Protein AF-A0AA97H9Q5-F1 (afdb_monomer)

Secondary structure (DSSP, 8-state):
--HHHHHHHHHHHHHH-HHHHHHHHHHHHHHHHHHHHHHHHHHHS---SS-TTHHHHHHHHHHHHHHHHHHHHHHHHHHHT-HHHHHHHHHHHHHHHHHHHHHHHHHTT-

Mean predicted aligned error: 6.25 Å

pLDDT: mean 89.4, std 13.78, range [48.44, 98.75]

Solvent-accessible surface area (backbone atoms only — not comparable to full-atom values): 6085 Å² total; per-residue (Å²): 132,61,68,73,57,53,55,52,41,52,52,52,34,67,73,62,34,66,70,54,39,53,52,46,38,55,50,32,50,51,51,27,50,51,32,48,48,56,43,48,49,56,69,72,45,83,74,85,75,82,65,93,68,58,61,64,54,35,48,53,49,27,52,50,30,49,51,50,30,51,53,36,49,54,24,46,34,62,71,72,69,34,66,63,62,52,55,52,53,54,53,53,51,50,52,58,49,53,51,49,55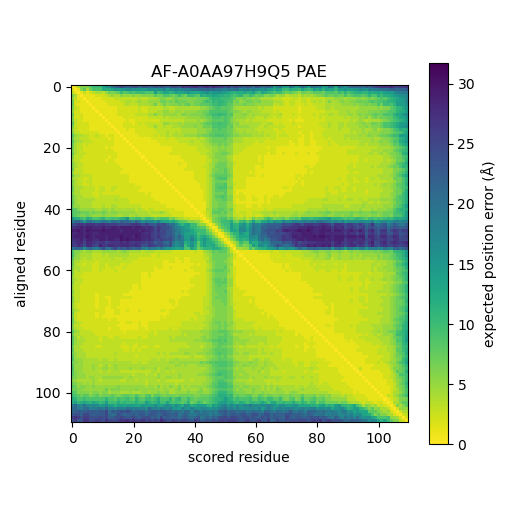,53,52,54,56,57,58,77,75,111

Sequence (110 aa):
MNAKRAKKLMQIARHYGEEKQVCKLVEELGEATSAASEVLMRLSFREDGGKGIDLQARLEHLAAELADVQNVAEQVIMLFGLEVDFKVARMEGIDRTLQRIGEETQCDTV

Structure (mmCIF, N/CA/C/O backbone):
data_AF-A0AA97H9Q5-F1
#
_entry.id   AF-A0AA97H9Q5-F1
#
loop_
_atom_site.group_PDB
_atom_site.id
_atom_site.type_symbol
_atom_site.label_atom_id
_atom_site.label_alt_id
_atom_site.label_comp_id
_atom_site.label_asym_id
_atom_site.label_entity_id
_atom_site.label_seq_id
_atom_site.pdbx_PDB_ins_code
_atom_site.Cartn_x
_atom_site.Cartn_y
_atom_site.Cartn_z
_atom_site.occupancy
_atom_site.B_iso_or_equiv
_atom_site.auth_seq_id
_atom_site.auth_comp_id
_atom_site.auth_asym_id
_atom_site.auth_atom_id
_atom_site.pdbx_PDB_model_num
ATOM 1 N N . MET A 1 1 ? -13.094 -12.622 -0.357 1.00 59.34 1 MET A N 1
ATOM 2 C CA . MET A 1 1 ? -11.995 -12.621 0.637 1.00 59.34 1 MET A CA 1
ATOM 3 C C . MET A 1 1 ? -12.012 -13.947 1.391 1.00 59.34 1 MET A C 1
ATOM 5 O O . MET A 1 1 ? -13.085 -14.374 1.797 1.00 59.34 1 MET A O 1
ATOM 9 N N . ASN A 1 2 ? -10.872 -14.626 1.549 1.00 81.25 2 ASN A N 1
ATOM 10 C CA . ASN A 1 2 ? -10.796 -15.871 2.326 1.00 81.25 2 ASN A CA 1
ATOM 11 C C . ASN A 1 2 ? -11.022 -15.561 3.821 1.00 81.25 2 ASN A C 1
ATOM 13 O O . ASN A 1 2 ? -10.230 -14.829 4.417 1.00 81.25 2 ASN A O 1
ATOM 17 N N . ALA A 1 3 ? -12.075 -16.119 4.428 1.00 83.31 3 ALA A N 1
ATOM 18 C CA . ALA A 1 3 ? -12.465 -15.845 5.818 1.00 83.31 3 ALA A CA 1
ATOM 19 C C . ALA A 1 3 ? -11.338 -16.118 6.835 1.00 83.31 3 ALA A C 1
ATOM 21 O O . ALA A 1 3 ? -11.199 -15.403 7.828 1.00 83.31 3 ALA A O 1
ATOM 22 N N . LYS A 1 4 ? -10.473 -17.106 6.562 1.00 89.81 4 LYS A N 1
ATOM 23 C CA . LYS A 1 4 ? -9.315 -17.422 7.410 1.00 89.81 4 LYS A CA 1
ATOM 24 C C . LYS A 1 4 ? -8.252 -16.320 7.366 1.00 89.81 4 LYS A C 1
ATOM 26 O O . LYS A 1 4 ? -7.648 -16.032 8.395 1.00 89.81 4 LYS A O 1
ATOM 31 N N . ARG A 1 5 ? -8.030 -15.701 6.198 1.00 91.69 5 ARG A N 1
ATOM 32 C CA . ARG A 1 5 ? -7.086 -14.579 6.037 1.00 91.69 5 ARG A CA 1
ATOM 33 C C . ARG A 1 5 ? -7.612 -13.327 6.736 1.00 91.69 5 ARG A C 1
ATOM 35 O O . ARG A 1 5 ? -6.879 -12.736 7.518 1.00 91.69 5 ARG A O 1
ATOM 42 N N . ALA A 1 6 ? -8.887 -12.998 6.532 1.00 88.06 6 ALA A N 1
ATOM 43 C CA . ALA A 1 6 ? -9.526 -11.846 7.170 1.00 88.06 6 ALA A CA 1
ATOM 44 C C . ALA A 1 6 ? -9.420 -11.905 8.703 1.00 88.06 6 ALA A C 1
ATOM 46 O O . ALA A 1 6 ? -9.003 -10.943 9.339 1.00 88.06 6 ALA A O 1
ATOM 47 N N . LYS A 1 7 ? -9.690 -13.078 9.295 1.00 92.75 7 LYS A N 1
ATOM 48 C CA . LYS A 1 7 ? -9.560 -13.284 10.744 1.00 92.75 7 LYS A CA 1
ATOM 49 C C . LYS A 1 7 ? -8.137 -13.033 11.255 1.00 92.75 7 LYS A C 1
ATOM 51 O O . LYS A 1 7 ? -7.978 -12.452 12.324 1.00 92.75 7 LYS A O 1
ATOM 56 N N . LYS A 1 8 ? -7.111 -13.465 10.511 1.00 95.00 8 LYS A N 1
ATOM 57 C CA . LYS A 1 8 ? -5.705 -13.234 10.880 1.00 95.00 8 LYS A CA 1
ATOM 58 C C . LYS A 1 8 ? -5.348 -11.750 10.835 1.00 95.00 8 LYS A C 1
ATOM 60 O O . LYS A 1 8 ? -4.800 -11.247 11.805 1.00 95.00 8 LYS A O 1
ATOM 65 N N . LEU A 1 9 ? -5.702 -11.051 9.757 1.00 92.94 9 LEU A N 1
ATOM 66 C CA . LEU A 1 9 ? -5.433 -9.615 9.628 1.00 92.94 9 LEU A CA 1
ATOM 67 C C . LEU A 1 9 ? -6.121 -8.822 10.740 1.00 92.94 9 LEU A C 1
ATOM 69 O O . LEU A 1 9 ? -5.502 -7.990 11.386 1.00 92.94 9 LEU A O 1
ATOM 73 N N . MET A 1 10 ? -7.374 -9.153 11.040 1.00 92.12 10 MET A N 1
ATOM 74 C CA . MET A 1 10 ? -8.139 -8.521 12.112 1.00 92.12 10 MET A CA 1
ATOM 75 C C . MET A 1 10 ? -7.543 -8.789 13.504 1.00 92.12 10 MET A C 1
ATOM 77 O O . MET A 1 10 ? -7.597 -7.922 14.374 1.00 92.12 10 MET A O 1
ATOM 81 N N . GLN A 1 11 ? -6.951 -9.968 13.727 1.00 96.25 11 GLN A N 1
ATOM 82 C CA . GLN A 1 11 ? -6.219 -10.268 14.960 1.00 96.25 11 GLN A CA 1
ATOM 83 C C . GLN A 1 11 ? -4.959 -9.400 15.096 1.00 96.25 11 GLN A C 1
ATOM 85 O O . GLN A 1 11 ? -4.712 -8.874 16.178 1.00 96.25 11 GLN A O 1
ATOM 90 N N . ILE A 1 12 ? -4.191 -9.235 14.015 1.00 95.44 12 ILE A N 1
ATOM 91 C CA . ILE A 1 12 ? -2.980 -8.400 13.995 1.00 95.44 12 ILE A CA 1
ATOM 92 C C . ILE A 1 12 ? -3.355 -6.932 14.224 1.00 95.44 12 ILE A C 1
ATOM 94 O O . ILE A 1 12 ? -2.832 -6.298 15.138 1.00 95.44 12 ILE A O 1
ATOM 98 N N . ALA A 1 13 ? -4.326 -6.426 13.462 1.00 92.38 13 ALA A N 1
ATOM 99 C CA . ALA A 1 13 ? -4.780 -5.044 13.531 1.00 92.38 13 ALA A CA 1
ATOM 100 C C . ALA A 1 13 ? -5.191 -4.650 14.959 1.00 92.38 13 ALA A C 1
ATOM 102 O O . ALA A 1 13 ? -4.709 -3.662 15.506 1.00 92.38 13 ALA A O 1
ATOM 103 N N . ARG A 1 14 ? -6.012 -5.485 15.610 1.00 93.12 14 ARG A N 1
ATOM 104 C CA . ARG A 1 14 ? -6.478 -5.258 16.988 1.00 93.12 14 ARG A CA 1
ATOM 105 C C . ARG A 1 14 ? -5.378 -5.360 18.038 1.00 93.12 14 ARG A C 1
ATOM 107 O O . ARG A 1 14 ? -5.493 -4.731 19.081 1.00 93.12 14 ARG A O 1
ATOM 114 N N . HIS A 1 15 ? -4.356 -6.180 17.803 1.00 97.12 15 HIS A N 1
ATOM 115 C CA . HIS A 1 15 ? -3.250 -6.320 18.746 1.00 97.12 15 HIS A CA 1
ATOM 116 C C . HIS A 1 15 ? -2.400 -5.046 18.816 1.00 97.12 15 HIS A C 1
ATOM 118 O O . HIS A 1 15 ? -1.993 -4.644 19.904 1.00 97.12 15 HIS A O 1
ATOM 124 N N . TYR A 1 16 ? -2.142 -4.415 17.667 1.00 96.62 16 TYR A N 1
ATOM 125 C CA . TYR A 1 16 ? -1.279 -3.235 17.586 1.00 96.62 16 TYR A CA 1
ATOM 126 C C . TYR A 1 16 ? -2.037 -1.902 17.709 1.00 96.62 16 TYR A C 1
ATOM 128 O O . TYR A 1 16 ? -1.459 -0.950 18.230 1.00 96.62 16 TYR A O 1
ATOM 136 N N . GLY A 1 17 ? -3.308 -1.843 17.300 1.00 95.75 17 GLY A N 1
ATOM 137 C CA . GLY A 1 17 ? -4.140 -0.635 17.371 1.00 95.75 17 GLY A CA 1
ATOM 138 C C . GLY A 1 17 ? -3.907 0.353 16.223 1.00 95.75 17 GLY A C 1
ATOM 139 O O . GLY A 1 17 ? -2.998 0.184 15.410 1.00 95.75 17 GLY A O 1
ATOM 140 N N . GLU A 1 18 ? -4.748 1.384 16.161 1.00 97.62 18 GLU A N 1
ATOM 141 C CA . GLU A 1 18 ? -4.858 2.342 15.055 1.00 97.62 18 GLU A CA 1
ATOM 142 C C . GLU A 1 18 ? -3.543 3.073 14.769 1.00 97.62 18 GLU A C 1
ATOM 144 O O . GLU A 1 18 ? -3.019 2.988 13.661 1.00 97.62 18 GLU A O 1
ATOM 149 N N . GLU A 1 19 ? -2.985 3.757 15.770 1.00 97.88 19 GLU A N 1
ATOM 150 C CA . GLU A 1 19 ? -1.789 4.594 15.613 1.00 97.88 19 GLU A CA 1
ATOM 151 C C . GLU A 1 19 ? -0.597 3.786 15.089 1.00 97.88 19 GLU A C 1
ATOM 153 O O . GLU A 1 19 ? 0.030 4.153 14.096 1.00 97.88 19 GLU A O 1
ATOM 158 N N . LYS A 1 20 ? -0.325 2.630 15.705 1.00 98.00 20 LYS A N 1
ATOM 159 C CA . LYS A 1 20 ? 0.798 1.776 15.304 1.00 98.00 20 LYS A CA 1
ATOM 160 C C . LYS A 1 20 ? 0.615 1.201 13.908 1.00 98.00 20 LYS A C 1
ATOM 162 O O . LYS A 1 20 ? 1.596 1.063 13.188 1.00 98.00 20 LYS A O 1
ATOM 167 N N . GLN A 1 21 ? -0.613 0.860 13.524 1.00 98.25 21 GLN A N 1
ATOM 168 C CA . GLN A 1 21 ? -0.896 0.339 12.187 1.00 98.25 21 GLN A CA 1
ATOM 169 C C . GLN A 1 21 ? -0.783 1.422 11.112 1.00 98.25 21 GLN A C 1
ATOM 171 O O . GLN A 1 21 ? -0.307 1.134 10.019 1.00 98.25 21 GLN A O 1
ATOM 176 N N . VAL A 1 22 ? -1.124 2.677 11.424 1.00 98.31 22 VAL A N 1
ATOM 177 C CA . VAL A 1 22 ? -0.851 3.811 10.527 1.00 98.31 22 VAL A CA 1
ATOM 178 C C . VAL A 1 22 ? 0.655 4.046 10.388 1.00 98.31 22 VAL A C 1
ATOM 180 O O . VAL A 1 22 ? 1.131 4.195 9.266 1.00 98.31 22 VAL A O 1
ATOM 183 N N . CYS A 1 23 ? 1.426 4.011 11.482 1.00 98.44 23 CYS A N 1
ATOM 184 C CA . CYS A 1 23 ? 2.889 4.091 11.395 1.00 98.44 23 CYS A CA 1
ATOM 185 C C . CYS A 1 23 ? 3.470 2.943 10.565 1.00 98.44 23 CYS A C 1
ATOM 187 O O . CYS A 1 23 ? 4.296 3.183 9.688 1.00 98.44 23 CYS A O 1
ATOM 189 N N . LYS A 1 24 ? 2.988 1.713 10.779 1.00 98.31 24 LYS A N 1
ATOM 190 C CA . LYS A 1 24 ? 3.433 0.556 10.004 1.00 98.31 24 LYS A CA 1
ATOM 191 C C . LYS A 1 24 ? 3.101 0.714 8.522 1.00 98.31 24 LYS A C 1
ATOM 193 O O . LYS A 1 24 ? 3.946 0.431 7.690 1.00 98.31 24 LYS A O 1
ATOM 198 N N . LEU A 1 25 ? 1.926 1.250 8.180 1.00 98.62 25 LEU A N 1
ATOM 199 C CA . LEU A 1 25 ? 1.573 1.536 6.787 1.00 98.62 25 LEU A CA 1
ATOM 200 C C . LEU A 1 25 ? 2.576 2.495 6.132 1.00 98.62 25 LEU A C 1
ATOM 202 O O . LEU A 1 25 ? 2.932 2.301 4.975 1.00 98.62 25 LEU A O 1
ATOM 206 N N . VAL A 1 26 ? 3.040 3.514 6.861 1.00 98.62 26 VAL A N 1
ATOM 207 C CA . VAL A 1 26 ? 4.062 4.448 6.362 1.00 98.62 26 VAL A CA 1
ATOM 208 C C . VAL A 1 26 ? 5.393 3.735 6.104 1.00 98.62 26 VAL A C 1
ATOM 210 O O . VAL A 1 26 ? 6.011 3.996 5.074 1.00 98.62 26 VAL A O 1
ATOM 213 N N . GLU A 1 27 ? 5.816 2.836 6.997 1.00 98.56 27 GLU A N 1
ATOM 214 C CA . GLU A 1 27 ? 7.032 2.026 6.815 1.00 98.56 27 GLU A CA 1
ATOM 215 C C . GLU A 1 27 ? 6.949 1.165 5.547 1.00 98.56 27 GLU A C 1
ATOM 217 O O . GLU A 1 27 ? 7.785 1.321 4.658 1.00 98.56 27 GLU A O 1
ATOM 222 N N . GLU A 1 28 ? 5.894 0.352 5.415 1.00 98.62 28 GLU A N 1
ATOM 223 C CA . GLU A 1 28 ? 5.711 -0.563 4.274 1.00 98.62 28 GLU A CA 1
ATOM 224 C C . GLU A 1 28 ? 5.633 0.195 2.940 1.00 98.62 28 GLU A C 1
ATOM 226 O O . GLU A 1 28 ? 6.169 -0.228 1.916 1.00 98.62 28 GLU A O 1
ATOM 231 N N . LEU A 1 29 ? 4.978 1.364 2.926 1.00 98.75 29 LEU A N 1
ATOM 232 C CA . LEU A 1 29 ? 4.938 2.218 1.736 1.00 98.75 29 LEU A CA 1
ATOM 233 C C . LEU A 1 29 ? 6.335 2.729 1.353 1.00 98.75 29 LEU A C 1
ATOM 235 O O . LEU A 1 29 ? 6.628 2.865 0.162 1.00 98.75 29 LEU A O 1
ATOM 239 N N . GLY A 1 30 ? 7.196 3.013 2.333 1.00 98.62 30 GLY A N 1
ATOM 240 C CA . GLY A 1 30 ? 8.588 3.400 2.108 1.00 98.62 30 GLY A CA 1
ATOM 241 C C . GLY A 1 30 ? 9.436 2.261 1.537 1.00 98.62 30 GLY A C 1
ATOM 242 O O . GLY A 1 30 ? 10.212 2.482 0.600 1.00 98.62 30 GLY A O 1
ATOM 243 N N . GLU A 1 31 ? 9.251 1.044 2.044 1.00 98.50 31 GLU A N 1
ATOM 244 C CA . GLU A 1 31 ? 9.926 -0.167 1.557 1.00 98.50 31 GLU A CA 1
ATOM 245 C C . GLU A 1 31 ? 9.492 -0.490 0.118 1.00 98.50 31 GLU A C 1
ATOM 247 O O . GLU A 1 31 ? 10.333 -0.566 -0.784 1.00 98.50 31 GLU A O 1
ATOM 252 N N . ALA A 1 32 ? 8.183 -0.492 -0.158 1.00 98.62 32 ALA A N 1
ATOM 253 C CA . ALA A 1 32 ? 7.649 -0.672 -1.508 1.00 98.62 32 ALA A CA 1
ATOM 254 C C . ALA A 1 32 ? 8.110 0.420 -2.487 1.00 98.62 32 ALA A C 1
ATOM 256 O O . ALA A 1 32 ? 8.415 0.129 -3.646 1.00 98.62 32 ALA A O 1
ATOM 257 N N . THR A 1 33 ? 8.209 1.676 -2.036 1.00 98.56 33 THR A N 1
ATOM 258 C CA . THR A 1 33 ? 8.747 2.778 -2.855 1.00 98.56 33 THR A CA 1
ATOM 259 C C . THR A 1 33 ? 10.213 2.535 -3.218 1.00 98.56 33 THR A C 1
ATOM 261 O O . THR A 1 33 ? 10.623 2.767 -4.361 1.00 98.56 33 THR A O 1
ATOM 264 N N . SER A 1 34 ? 11.004 2.039 -2.266 1.00 96.94 34 SER A N 1
ATOM 265 C CA . SER A 1 34 ? 12.417 1.718 -2.477 1.00 96.94 34 SER A CA 1
ATOM 266 C C . SER A 1 34 ? 12.576 0.565 -3.474 1.00 96.94 34 SER A C 1
ATOM 268 O O . SER A 1 34 ? 13.281 0.719 -4.473 1.00 96.94 34 SER A O 1
ATOM 270 N N . ALA A 1 35 ? 11.830 -0.531 -3.298 1.00 96.44 35 ALA A N 1
ATOM 271 C CA . ALA A 1 35 ? 11.833 -1.666 -4.225 1.00 96.44 35 ALA A CA 1
ATOM 272 C C . ALA A 1 35 ? 11.352 -1.277 -5.639 1.00 96.44 35 ALA A C 1
ATOM 274 O O . ALA A 1 35 ? 11.940 -1.680 -6.647 1.00 96.44 35 ALA A O 1
ATOM 275 N N . ALA A 1 36 ? 10.322 -0.430 -5.749 1.00 96.75 36 ALA A N 1
ATOM 276 C CA . ALA A 1 36 ? 9.850 0.078 -7.038 1.00 96.75 36 ALA A CA 1
ATOM 277 C C . ALA A 1 36 ? 10.914 0.936 -7.739 1.00 96.75 36 ALA A C 1
ATOM 279 O O . ALA A 1 36 ? 11.078 0.851 -8.958 1.00 96.75 36 ALA A O 1
ATOM 280 N N . SER A 1 37 ? 11.675 1.724 -6.974 1.00 93.62 37 SER A N 1
ATOM 281 C CA . SER A 1 37 ? 12.779 2.534 -7.497 1.00 93.62 37 SER A CA 1
ATOM 282 C C . SER A 1 37 ? 13.905 1.660 -8.051 1.00 93.62 37 SER A C 1
ATOM 284 O O . SER A 1 37 ? 14.424 1.949 -9.128 1.00 93.62 37 SER A O 1
ATOM 286 N N . GLU A 1 38 ? 14.241 0.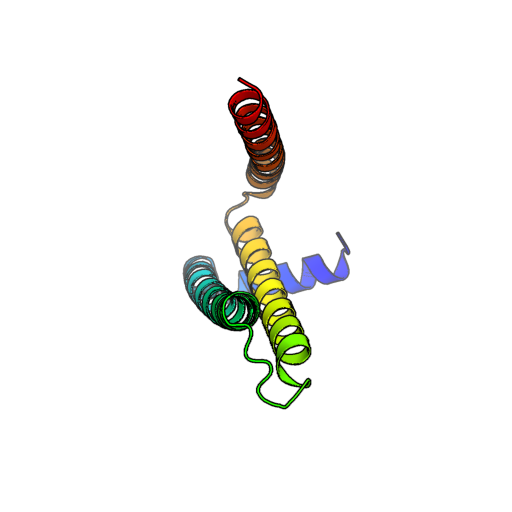554 -7.383 1.00 91.19 38 GLU A N 1
ATOM 287 C CA . GLU A 1 38 ? 15.219 -0.418 -7.886 1.00 91.19 38 GLU A CA 1
ATOM 288 C C . GLU A 1 38 ? 14.789 -1.031 -9.224 1.00 91.19 38 GLU A C 1
ATOM 290 O O . GLU A 1 38 ? 15.614 -1.161 -10.136 1.00 91.19 38 GLU A O 1
ATOM 295 N N . VAL A 1 39 ? 13.509 -1.391 -9.366 1.00 92.38 39 VAL A N 1
ATOM 296 C CA . VAL A 1 39 ? 12.951 -1.885 -10.634 1.00 92.38 39 VAL A CA 1
ATOM 297 C C . VAL A 1 39 ? 13.008 -0.793 -11.703 1.00 92.38 39 VAL A C 1
ATOM 299 O O . VAL A 1 39 ? 13.480 -1.045 -12.812 1.00 92.38 39 VAL A O 1
ATOM 302 N N . LEU A 1 40 ? 12.589 0.433 -11.378 1.00 91.44 40 LEU A N 1
ATOM 303 C CA . LEU A 1 40 ? 12.582 1.552 -12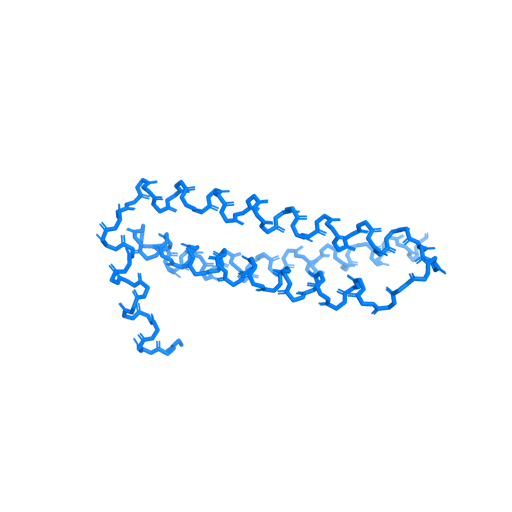.321 1.00 91.44 40 LEU A CA 1
ATOM 304 C C . LEU A 1 40 ? 13.986 1.896 -12.821 1.00 91.44 40 LEU A C 1
ATOM 306 O O . LEU A 1 40 ? 14.164 2.117 -14.021 1.00 91.44 40 LEU A O 1
ATOM 310 N N . MET A 1 41 ? 14.985 1.907 -11.933 1.00 87.19 41 MET A N 1
ATOM 311 C CA . MET A 1 41 ? 16.387 2.086 -12.314 1.00 87.19 41 MET A CA 1
ATOM 312 C C . MET A 1 41 ? 16.791 1.023 -13.335 1.00 87.19 41 MET A C 1
ATOM 314 O O . MET A 1 41 ? 17.324 1.358 -14.391 1.00 87.19 41 MET A O 1
ATOM 318 N N . ARG A 1 42 ? 16.450 -0.247 -13.092 1.00 85.00 42 ARG A N 1
ATOM 319 C CA . ARG A 1 42 ? 16.791 -1.325 -14.023 1.00 85.00 42 ARG A CA 1
ATOM 320 C C . ARG A 1 42 ? 16.080 -1.219 -15.377 1.00 85.00 42 ARG A C 1
ATOM 322 O O . ARG A 1 42 ? 16.644 -1.640 -16.388 1.00 85.00 42 ARG A O 1
ATOM 329 N N . LEU A 1 43 ? 14.857 -0.691 -15.415 1.00 86.25 43 LEU A N 1
ATOM 330 C CA . LEU A 1 43 ? 14.111 -0.478 -16.661 1.00 86.25 43 LEU A CA 1
ATOM 331 C C . LEU A 1 43 ? 14.621 0.740 -17.448 1.00 86.25 43 LEU A C 1
ATOM 333 O O . LEU A 1 43 ? 14.668 0.699 -18.676 1.00 86.25 43 LEU A O 1
ATOM 337 N N . SER A 1 44 ? 15.009 1.808 -16.747 1.00 81.94 44 SER A N 1
ATOM 338 C CA . SER A 1 44 ? 15.449 3.080 -17.340 1.00 81.94 44 SER A CA 1
ATOM 339 C C . SER A 1 44 ? 16.885 3.018 -17.852 1.00 81.94 44 SER A C 1
ATOM 341 O O . SER A 1 44 ? 17.196 3.528 -18.928 1.00 81.94 44 SER A O 1
ATOM 343 N N . PHE A 1 45 ? 17.766 2.361 -17.102 1.00 69.31 45 PHE A N 1
ATOM 344 C CA . PHE A 1 45 ? 19.145 2.138 -17.497 1.00 69.31 45 PHE A CA 1
ATOM 345 C C . PHE A 1 45 ? 19.227 0.753 -18.139 1.00 69.31 45 PHE A C 1
ATOM 347 O O . PHE A 1 45 ? 19.165 -0.271 -17.458 1.00 69.31 45 PHE A O 1
ATOM 354 N N . ARG A 1 46 ? 19.349 0.698 -19.474 1.00 59.88 46 ARG A N 1
ATOM 355 C CA . ARG A 1 46 ? 19.728 -0.533 -20.190 1.00 59.88 46 ARG A CA 1
ATOM 356 C C . ARG A 1 46 ? 21.177 -0.895 -19.846 1.00 59.88 46 ARG A C 1
ATOM 358 O O . ARG A 1 46 ? 22.063 -0.809 -20.690 1.00 59.88 46 ARG A O 1
ATOM 365 N N . GLU A 1 47 ? 21.450 -1.267 -18.601 1.00 53.81 47 GLU A N 1
ATOM 366 C CA . GLU A 1 47 ? 22.710 -1.904 -18.248 1.00 53.81 47 GLU A CA 1
ATOM 367 C C . GLU A 1 47 ? 22.661 -3.352 -18.747 1.00 53.81 47 GLU A C 1
ATOM 369 O O . GLU A 1 47 ? 22.338 -4.293 -18.024 1.00 53.81 47 GLU A O 1
ATOM 374 N N . ASP A 1 48 ? 23.011 -3.534 -20.021 1.00 55.59 48 ASP A N 1
ATOM 375 C CA . ASP A 1 48 ? 23.362 -4.832 -20.616 1.00 55.59 48 ASP A CA 1
ATOM 376 C C . ASP A 1 48 ? 24.787 -5.269 -20.199 1.00 55.59 48 ASP A C 1
ATOM 378 O O . ASP A 1 48 ? 25.502 -5.969 -20.913 1.00 55.59 48 ASP A O 1
ATOM 382 N N . GLY A 1 49 ? 25.211 -4.858 -19.001 1.00 49.56 49 GLY A N 1
ATOM 383 C CA . GLY A 1 49 ? 26.519 -5.107 -18.406 1.00 49.56 49 GLY A CA 1
ATOM 384 C C . GLY A 1 49 ? 26.527 -6.308 -17.465 1.00 49.56 49 GLY A C 1
ATOM 385 O O . GLY A 1 49 ? 26.969 -6.195 -16.332 1.00 49.56 49 GLY A O 1
ATOM 386 N N . GLY A 1 50 ? 26.034 -7.459 -17.925 1.00 54.00 50 GLY A N 1
ATOM 387 C CA . GLY A 1 50 ? 26.388 -8.762 -17.355 1.00 54.00 50 GLY A CA 1
ATOM 388 C C . GLY A 1 50 ? 25.902 -9.062 -15.932 1.00 54.00 50 GLY A C 1
ATOM 389 O O . GLY A 1 50 ? 26.688 -9.034 -14.991 1.00 54.00 50 GLY A O 1
ATOM 390 N N . LYS A 1 51 ? 24.636 -9.483 -15.812 1.00 52.03 51 LYS A N 1
ATOM 391 C CA . LYS A 1 51 ? 24.144 -10.624 -15.001 1.00 52.03 51 LYS A CA 1
ATOM 392 C C . LYS A 1 51 ? 22.614 -10.591 -15.022 1.00 52.03 51 LYS A C 1
ATOM 394 O O . LYS A 1 51 ? 21.989 -9.826 -14.300 1.00 52.03 51 LYS A O 1
ATOM 399 N N . GLY A 1 52 ? 21.990 -11.458 -15.818 1.00 53.75 52 GLY A N 1
ATOM 400 C CA . GLY A 1 52 ? 20.526 -11.593 -15.929 1.00 53.75 52 GLY A CA 1
ATOM 401 C C . GLY A 1 52 ? 19.787 -12.029 -14.649 1.00 53.75 52 GLY A C 1
ATOM 402 O O . GLY A 1 52 ? 18.609 -12.346 -14.723 1.00 53.75 52 GLY A O 1
ATOM 403 N N . ILE A 1 53 ? 20.457 -12.037 -13.491 1.00 56.03 53 ILE A N 1
ATOM 404 C CA . ILE A 1 53 ? 19.889 -12.310 -12.159 1.00 56.03 53 ILE A CA 1
ATOM 405 C C . ILE A 1 53 ? 19.250 -11.039 -11.547 1.00 56.03 53 ILE A C 1
ATOM 407 O O . ILE A 1 53 ? 18.566 -11.110 -10.535 1.00 56.03 53 ILE A O 1
ATOM 411 N N . ASP A 1 54 ? 19.405 -9.875 -12.178 1.00 77.38 54 ASP A N 1
ATOM 412 C CA . ASP A 1 54 ? 19.096 -8.585 -11.551 1.00 77.38 54 ASP A CA 1
ATOM 413 C C . ASP A 1 54 ? 17.612 -8.151 -11.607 1.00 77.38 54 ASP A C 1
ATOM 415 O O . ASP A 1 54 ? 17.117 -7.584 -10.642 1.00 77.38 54 ASP A O 1
ATOM 419 N N . LEU A 1 55 ? 16.849 -8.438 -12.675 1.00 86.31 55 LEU A N 1
ATOM 420 C CA . LEU A 1 55 ? 15.453 -7.956 -12.764 1.00 86.31 55 LEU A CA 1
ATOM 421 C C . LEU A 1 55 ? 14.451 -8.858 -12.030 1.00 86.31 55 LEU A C 1
ATOM 423 O O . LEU A 1 55 ? 13.591 -8.353 -11.317 1.00 86.31 55 LEU A O 1
ATOM 427 N N . GLN A 1 56 ? 14.555 -10.180 -12.189 1.00 89.00 56 GLN A N 1
ATOM 428 C CA . GLN A 1 56 ? 13.615 -11.117 -11.562 1.00 89.00 56 GLN A CA 1
ATOM 429 C C . GLN A 1 56 ? 13.658 -11.010 -10.031 1.00 89.00 56 GLN A C 1
ATOM 431 O O . GLN A 1 56 ? 12.609 -10.924 -9.403 1.00 89.00 56 GLN A O 1
ATOM 436 N N . ALA A 1 57 ? 14.855 -10.924 -9.443 1.00 90.75 57 ALA A N 1
ATOM 437 C CA . ALA A 1 57 ? 15.017 -10.741 -8.002 1.00 90.75 57 ALA A CA 1
ATOM 438 C C . ALA A 1 57 ? 14.415 -9.411 -7.509 1.00 90.75 57 ALA A C 1
ATOM 440 O O . ALA A 1 57 ? 13.743 -9.387 -6.482 1.00 90.75 57 ALA A O 1
ATOM 441 N N . ARG A 1 58 ? 14.582 -8.313 -8.263 1.00 91.38 58 ARG A N 1
ATOM 442 C CA . ARG A 1 58 ? 13.953 -7.019 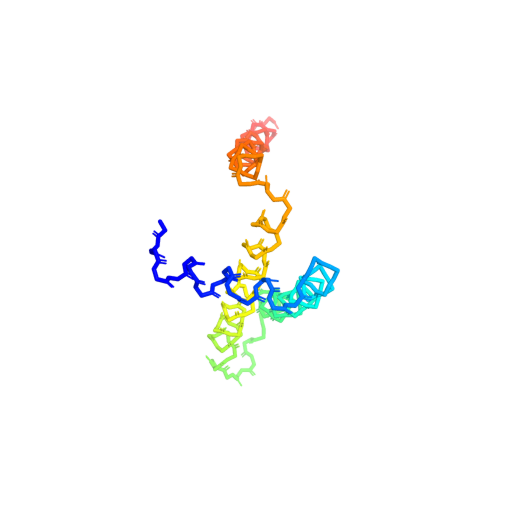-7.937 1.00 91.38 58 ARG A CA 1
ATOM 443 C C . ARG A 1 58 ? 12.429 -7.071 -8.038 1.00 91.38 58 ARG A C 1
ATOM 445 O O . ARG A 1 58 ? 11.747 -6.455 -7.228 1.00 91.38 58 ARG A O 1
ATOM 452 N N . LEU A 1 59 ? 11.884 -7.808 -9.008 1.00 94.81 59 LEU A N 1
ATOM 453 C CA . LEU A 1 59 ? 10.437 -8.011 -9.131 1.00 94.81 59 LEU A CA 1
ATOM 454 C C . LEU A 1 59 ? 9.881 -8.869 -7.990 1.00 94.81 59 LEU A C 1
ATOM 456 O O . LEU A 1 59 ? 8.802 -8.571 -7.488 1.00 94.81 59 LEU A O 1
ATOM 460 N N . GLU A 1 60 ? 10.605 -9.906 -7.567 1.00 95.69 60 GLU A N 1
ATOM 461 C CA . GLU A 1 60 ? 10.245 -10.726 -6.403 1.00 95.69 60 GLU A CA 1
ATOM 462 C C . GLU A 1 60 ? 10.265 -9.905 -5.111 1.00 95.69 60 GLU A C 1
ATOM 464 O O . GLU A 1 60 ? 9.320 -9.988 -4.329 1.00 95.69 60 GLU A O 1
ATOM 469 N N . HIS A 1 61 ? 11.285 -9.062 -4.933 1.00 95.88 61 HIS A N 1
ATOM 470 C CA . HIS A 1 61 ? 11.370 -8.116 -3.822 1.00 95.88 61 HIS A CA 1
ATOM 471 C C . HIS A 1 61 ? 10.195 -7.130 -3.846 1.00 95.88 61 HIS A C 1
ATOM 473 O O . HIS A 1 61 ? 9.438 -7.062 -2.886 1.00 95.88 61 HIS A O 1
ATOM 479 N N . LEU A 1 62 ? 9.941 -6.463 -4.978 1.00 97.56 62 LEU A N 1
ATOM 480 C CA . LEU A 1 62 ? 8.798 -5.557 -5.129 1.00 97.56 62 LEU A CA 1
ATOM 481 C C . LEU A 1 62 ? 7.458 -6.251 -4.842 1.00 97.56 62 LEU A C 1
ATOM 483 O O . LEU A 1 62 ? 6.578 -5.663 -4.218 1.00 97.56 62 LEU A O 1
ATOM 487 N N . ALA A 1 63 ? 7.279 -7.494 -5.291 1.00 98.31 63 ALA A N 1
ATOM 488 C CA . ALA A 1 63 ? 6.057 -8.246 -5.030 1.00 98.31 63 ALA A CA 1
ATOM 489 C C . ALA A 1 63 ? 5.857 -8.537 -3.534 1.00 98.31 63 ALA A C 1
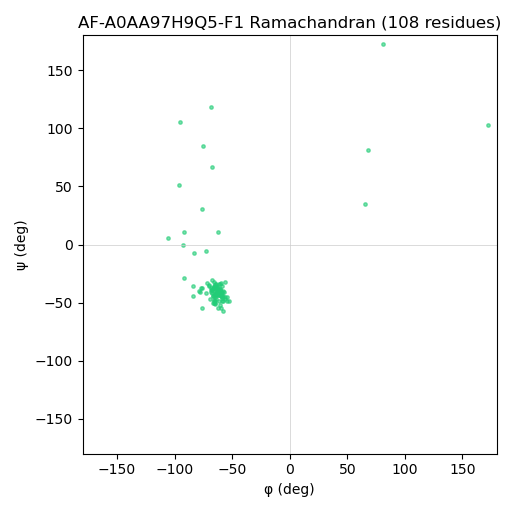ATOM 491 O O . ALA A 1 63 ? 4.714 -8.507 -3.073 1.00 98.31 63 ALA A O 1
ATOM 492 N N . ALA A 1 64 ? 6.936 -8.807 -2.791 1.00 98.38 64 ALA A N 1
ATOM 493 C CA . ALA A 1 64 ? 6.886 -8.984 -1.342 1.00 98.38 64 ALA A CA 1
ATOM 494 C C . ALA A 1 64 ? 6.464 -7.683 -0.643 1.00 98.38 64 ALA A C 1
ATOM 496 O O . ALA A 1 64 ? 5.451 -7.683 0.054 1.00 98.38 64 ALA A O 1
ATOM 497 N N . GLU A 1 65 ? 7.127 -6.565 -0.950 1.00 98.62 65 GLU A N 1
ATOM 498 C CA . GLU A 1 65 ? 6.812 -5.269 -0.331 1.00 98.62 65 GLU A CA 1
ATOM 499 C C . GLU A 1 65 ? 5.378 -4.806 -0.647 1.00 98.62 65 GLU A C 1
ATOM 501 O O . GLU A 1 65 ? 4.642 -4.325 0.215 1.00 98.62 65 GLU A O 1
ATOM 506 N N . LEU A 1 66 ? 4.902 -5.016 -1.881 1.00 98.62 66 LEU A N 1
ATOM 507 C CA . LEU A 1 66 ? 3.508 -4.725 -2.241 1.00 98.62 66 LEU A CA 1
ATOM 508 C C . LEU A 1 66 ? 2.508 -5.605 -1.479 1.00 98.62 66 LEU A C 1
ATOM 510 O O . LEU A 1 66 ? 1.398 -5.153 -1.173 1.00 98.62 66 LEU A O 1
ATOM 514 N N . ALA A 1 67 ? 2.866 -6.857 -1.186 1.00 98.25 67 ALA A N 1
ATOM 515 C CA . ALA A 1 67 ? 2.020 -7.742 -0.398 1.00 98.25 67 ALA A CA 1
ATOM 516 C C . ALA A 1 67 ? 1.913 -7.259 1.054 1.00 98.25 67 ALA A C 1
ATOM 518 O O . ALA A 1 67 ? 0.817 -7.310 1.625 1.00 98.25 67 ALA A O 1
ATOM 519 N N . ASP A 1 68 ? 3.001 -6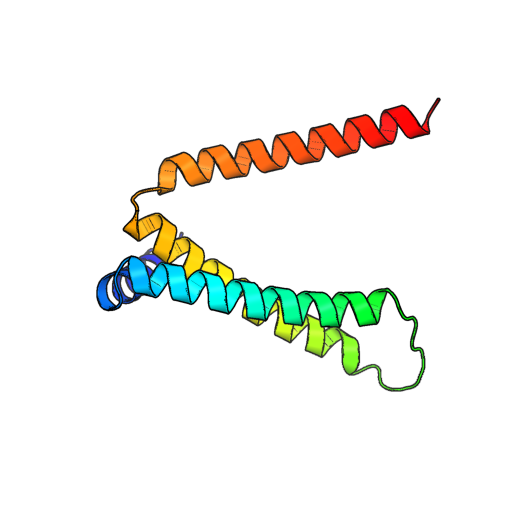.754 1.631 1.00 98.31 68 ASP A N 1
ATOM 520 C CA . ASP A 1 68 ? 3.007 -6.233 2.995 1.00 98.31 68 ASP A CA 1
ATOM 521 C C . ASP A 1 68 ? 2.269 -4.894 3.103 1.00 98.31 68 ASP A C 1
ATOM 523 O O . ASP A 1 68 ? 1.369 -4.772 3.945 1.00 98.31 68 ASP A O 1
ATOM 527 N N . VAL A 1 69 ? 2.454 -3.979 2.142 1.00 98.62 69 VAL A N 1
ATOM 528 C CA . VAL A 1 69 ? 1.597 -2.787 1.987 1.00 98.62 69 VAL A CA 1
ATOM 529 C C . VAL A 1 69 ? 0.124 -3.178 1.924 1.00 98.62 69 VAL A C 1
ATOM 531 O O . VAL A 1 69 ? -0.701 -2.612 2.644 1.00 98.62 69 VAL A O 1
ATOM 534 N N . GLN A 1 70 ? -0.239 -4.160 1.092 1.00 97.69 70 GLN A N 1
ATOM 535 C CA . GLN A 1 70 ? -1.630 -4.594 0.977 1.00 97.69 70 GLN A CA 1
ATOM 536 C C . GLN A 1 70 ? -2.156 -5.161 2.304 1.00 97.69 70 GLN A C 1
ATOM 538 O O . GLN A 1 70 ? -3.291 -4.873 2.696 1.00 97.69 70 GLN A O 1
ATOM 543 N N . ASN A 1 71 ? -1.355 -5.961 3.009 1.00 97.56 71 ASN A N 1
ATOM 544 C CA . ASN A 1 71 ? -1.745 -6.536 4.291 1.00 97.56 71 ASN A CA 1
ATOM 545 C C . ASN A 1 71 ? -1.994 -5.451 5.343 1.00 97.56 71 ASN A C 1
ATOM 547 O O . ASN A 1 71 ? -2.970 -5.557 6.088 1.00 97.56 71 ASN A O 1
ATOM 551 N N . VAL A 1 72 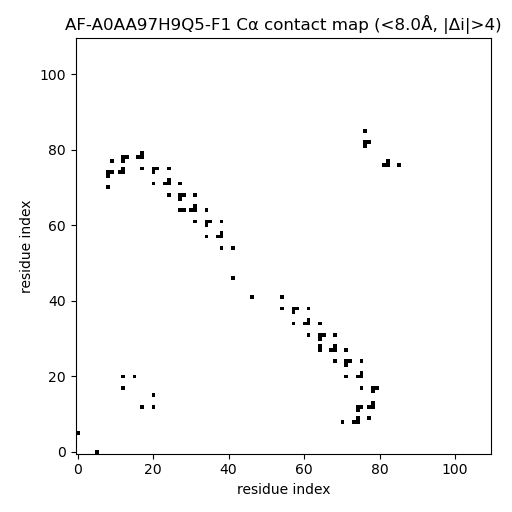? -1.138 -4.433 5.428 1.00 97.94 72 VAL A N 1
ATOM 552 C CA . VAL A 1 72 ? -1.268 -3.359 6.422 1.00 97.94 72 VAL A CA 1
ATOM 553 C C . VAL A 1 72 ? -2.364 -2.366 6.030 1.00 97.94 72 VAL A C 1
ATOM 555 O O . VAL A 1 72 ? -3.161 -1.971 6.879 1.00 97.94 72 VAL A O 1
ATOM 558 N N . ALA A 1 73 ? -2.523 -2.055 4.741 1.00 98.00 73 ALA A N 1
ATOM 559 C CA . ALA A 1 73 ? -3.629 -1.233 4.252 1.00 98.00 73 ALA A CA 1
ATOM 560 C C . ALA A 1 73 ? -4.993 -1.857 4.589 1.00 98.00 73 ALA A C 1
ATOM 562 O O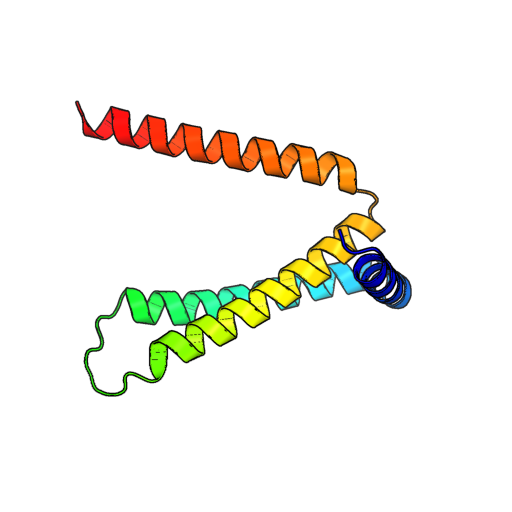 . ALA A 1 73 ? -5.885 -1.169 5.081 1.00 98.00 73 ALA A O 1
ATOM 563 N N . GLU A 1 74 ? -5.156 -3.171 4.400 1.00 96.44 74 GLU A N 1
ATOM 564 C CA . GLU A 1 74 ? -6.378 -3.877 4.802 1.00 96.44 74 GLU A CA 1
ATOM 565 C C . GLU A 1 74 ? -6.618 -3.811 6.320 1.00 96.44 74 GLU A C 1
ATOM 567 O O . GLU A 1 74 ? -7.762 -3.675 6.755 1.00 96.44 74 GLU A O 1
ATOM 572 N N . GLN A 1 75 ? -5.561 -3.879 7.135 1.00 97.38 75 GLN A N 1
ATOM 573 C CA . GLN A 1 75 ? -5.663 -3.738 8.593 1.00 97.38 75 GLN A CA 1
ATOM 574 C C . GLN A 1 75 ? -6.133 -2.340 8.999 1.00 97.38 75 GLN A C 1
ATOM 576 O O . GLN A 1 75 ? -7.041 -2.229 9.822 1.00 97.38 75 GLN A O 1
ATOM 581 N N . VAL A 1 76 ? -5.574 -1.295 8.386 1.00 97.94 76 VAL A N 1
ATOM 582 C CA . VAL A 1 76 ? -5.987 0.098 8.595 1.00 97.94 76 VAL A CA 1
ATOM 583 C C . VAL A 1 76 ? -7.444 0.293 8.174 1.00 97.94 76 VAL A C 1
ATOM 585 O O . VAL A 1 76 ? -8.242 0.786 8.965 1.00 97.94 76 VAL A O 1
ATOM 588 N N . ILE A 1 77 ? -7.841 -0.173 6.986 1.00 97.06 77 ILE A N 1
ATOM 589 C CA . ILE A 1 77 ? -9.231 -0.070 6.511 1.00 97.06 77 ILE A CA 1
ATOM 590 C C . ILE A 1 77 ? -10.211 -0.676 7.526 1.00 97.06 77 ILE A C 1
ATOM 592 O O . ILE A 1 77 ? -11.220 -0.048 7.837 1.00 97.06 77 ILE A O 1
ATOM 596 N N . MET A 1 78 ? -9.904 -1.858 8.074 1.00 94.94 78 MET A N 1
ATOM 597 C CA . MET A 1 78 ? -10.753 -2.515 9.076 1.00 94.94 78 MET A CA 1
ATOM 598 C C . MET A 1 78 ? -10.793 -1.772 10.416 1.00 94.94 78 MET A C 1
ATOM 600 O O . MET A 1 78 ? -11.839 -1.732 11.058 1.00 94.94 78 MET A O 1
ATOM 604 N N . LEU A 1 79 ? -9.665 -1.221 10.872 1.00 96.56 79 LEU A N 1
ATOM 605 C CA . LEU A 1 79 ? -9.601 -0.497 12.146 1.00 96.56 79 LEU A CA 1
ATOM 606 C C . LEU A 1 79 ? -10.434 0.784 12.122 1.00 96.56 79 LEU A C 1
ATOM 608 O O . LEU A 1 79 ? -11.096 1.099 13.106 1.00 96.56 79 LEU A O 1
ATOM 612 N N . PHE A 1 80 ? -10.444 1.481 10.987 1.00 96.62 80 PHE A N 1
ATOM 613 C CA . PHE A 1 80 ? -11.187 2.729 10.818 1.00 96.62 80 PHE A CA 1
ATOM 614 C C . PHE A 1 80 ? -12.599 2.540 10.238 1.00 96.62 80 PHE A C 1
ATOM 616 O O . PHE A 1 80 ? -13.316 3.523 10.071 1.00 96.62 80 PHE A O 1
ATOM 623 N N . GLY A 1 81 ? -13.019 1.305 9.934 1.00 95.56 81 GLY A N 1
ATOM 624 C CA . GLY A 1 81 ? -14.346 1.023 9.373 1.00 95.56 81 GLY A CA 1
ATOM 625 C C . GLY A 1 81 ? -14.561 1.605 7.970 1.00 95.56 81 GLY A C 1
ATOM 626 O O . GLY A 1 81 ? -15.657 2.063 7.648 1.00 95.56 81 GLY A O 1
ATOM 627 N N . LEU A 1 82 ? -13.508 1.636 7.147 1.00 96.50 82 LEU A N 1
ATOM 628 C CA . LEU A 1 82 ? -13.487 2.300 5.836 1.00 96.50 82 LEU A CA 1
ATOM 629 C C . LEU A 1 82 ? -13.870 1.372 4.671 1.00 96.50 82 LEU A C 1
ATOM 631 O O . LEU A 1 82 ? -13.669 1.720 3.510 1.00 96.50 82 LEU A O 1
ATOM 635 N N . GLU A 1 83 ? -14.378 0.164 4.921 1.00 94.50 83 GLU A N 1
ATOM 636 C CA . GLU A 1 83 ? -14.530 -0.874 3.893 1.00 94.50 83 GLU A CA 1
ATOM 637 C C . GLU A 1 83 ? -15.457 -0.472 2.741 1.00 94.50 83 GLU A C 1
ATOM 639 O O . GLU A 1 83 ? -15.265 -0.928 1.610 1.00 94.50 83 GLU A O 1
ATOM 644 N N . VAL A 1 84 ? -16.495 0.318 3.029 1.00 95.44 84 VAL A N 1
ATOM 645 C CA . VAL A 1 84 ? -17.449 0.793 2.018 1.00 95.44 84 VAL A CA 1
ATOM 646 C C . VAL A 1 84 ? -16.821 1.917 1.203 1.00 95.44 84 VAL A C 1
ATOM 648 O O . VAL A 1 84 ? -16.716 1.785 -0.017 1.00 95.44 84 VAL A O 1
ATOM 651 N N . ASP A 1 85 ? -16.332 2.959 1.874 1.00 96.62 85 ASP A N 1
ATOM 652 C CA . ASP A 1 85 ? -15.728 4.130 1.231 1.00 96.62 85 ASP A CA 1
ATOM 653 C C . ASP A 1 85 ? -14.518 3.741 0.380 1.00 96.62 85 ASP A C 1
ATOM 655 O O . ASP A 1 85 ? -14.381 4.178 -0.762 1.00 96.62 85 ASP A O 1
ATOM 659 N N . PHE A 1 86 ? -13.683 2.826 0.879 1.00 95.75 86 PHE A N 1
ATOM 660 C CA . PHE A 1 86 ? -12.540 2.301 0.139 1.00 95.75 86 PHE A CA 1
ATOM 661 C C . PHE A 1 86 ? -12.953 1.609 -1.167 1.00 95.75 86 PHE A C 1
ATOM 663 O O . PHE A 1 86 ? -12.307 1.796 -2.200 1.00 95.75 86 PHE A O 1
ATOM 670 N N . LYS A 1 87 ? -14.029 0.808 -1.159 1.00 94.94 87 LYS A N 1
ATOM 671 C CA . LYS A 1 87 ? -14.510 0.124 -2.374 1.00 94.94 87 LYS A CA 1
ATOM 672 C C . LYS A 1 87 ? -15.001 1.116 -3.419 1.00 94.94 87 LYS A C 1
ATOM 674 O O . LYS A 1 87 ? -14.693 0.930 -4.595 1.00 94.94 87 LYS A O 1
ATOM 679 N N . VAL A 1 88 ? -15.739 2.140 -2.990 1.00 96.25 88 VAL A N 1
ATOM 680 C CA . VAL A 1 88 ? -16.218 3.212 -3.871 1.00 96.25 88 VAL A CA 1
ATOM 681 C C . VAL A 1 88 ? -15.024 3.960 -4.464 1.00 96.25 88 VAL A C 1
ATOM 683 O O . VAL A 1 88 ? -14.853 3.968 -5.681 1.00 96.25 88 VAL A O 1
ATOM 686 N N . ALA A 1 89 ? -14.123 4.464 -3.616 1.00 96.38 89 ALA A N 1
ATOM 687 C CA . ALA A 1 89 ? -12.952 5.226 -4.043 1.00 96.38 89 ALA A CA 1
ATOM 688 C C . ALA A 1 89 ? -12.031 4.441 -4.995 1.00 96.38 89 ALA A C 1
ATOM 690 O O . ALA A 1 89 ? -11.467 5.016 -5.929 1.00 96.38 89 ALA A O 1
ATOM 691 N N . ARG A 1 90 ? -11.888 3.122 -4.794 1.00 94.69 90 ARG A N 1
ATOM 692 C CA . ARG A 1 90 ? -11.096 2.251 -5.674 1.00 94.69 90 ARG A CA 1
ATOM 693 C C . ARG A 1 90 ? -11.694 2.154 -7.078 1.00 94.69 90 ARG A C 1
ATOM 695 O O . ARG A 1 90 ? -10.938 2.217 -8.043 1.00 94.69 90 ARG A O 1
ATOM 702 N N . MET A 1 91 ? -13.013 1.995 -7.189 1.00 94.50 91 MET A N 1
ATOM 703 C CA . MET A 1 91 ? -13.695 1.938 -8.487 1.00 94.50 91 MET A CA 1
ATOM 704 C C . MET A 1 91 ? -13.586 3.273 -9.219 1.00 94.50 91 MET A C 1
ATOM 706 O O . MET A 1 91 ? -13.098 3.314 -10.344 1.00 94.50 91 MET A O 1
ATOM 710 N N . GLU A 1 92 ? -13.910 4.373 -8.541 1.00 96.31 92 GLU A N 1
ATOM 711 C CA . GLU A 1 92 ? -13.799 5.707 -9.136 1.00 96.31 92 GLU A CA 1
ATOM 712 C C . GLU A 1 92 ? -12.359 6.041 -9.555 1.00 96.31 92 GLU A C 1
ATOM 714 O O . GLU A 1 92 ? -12.131 6.736 -10.542 1.00 96.31 92 GLU A O 1
ATOM 719 N N . GLY A 1 93 ? -11.358 5.555 -8.813 1.00 94.56 93 GLY A N 1
ATOM 720 C CA . GLY A 1 93 ? -9.949 5.723 -9.165 1.00 94.56 93 GLY A CA 1
ATOM 721 C C . GLY A 1 93 ? -9.566 5.052 -10.487 1.00 94.56 93 GLY A C 1
ATOM 722 O O . GLY A 1 93 ? -8.771 5.615 -11.246 1.00 94.56 93 GLY A O 1
ATOM 723 N N . ILE A 1 94 ? -10.144 3.883 -10.780 1.00 96.12 94 ILE A N 1
ATOM 724 C CA . ILE A 1 94 ? -9.971 3.196 -12.066 1.00 96.12 94 ILE A CA 1
ATOM 725 C C . ILE A 1 94 ? -10.621 4.022 -13.174 1.00 96.12 94 ILE A C 1
ATOM 727 O O . ILE A 1 94 ? -9.943 4.348 -14.148 1.00 96.12 94 ILE A O 1
ATOM 731 N N . ASP A 1 95 ? -11.878 4.429 -12.990 1.00 96.62 95 ASP A N 1
ATOM 732 C CA . ASP A 1 95 ? -12.626 5.201 -13.988 1.00 96.62 95 ASP A CA 1
ATOM 733 C C . ASP A 1 95 ? -11.911 6.517 -14.330 1.00 96.62 95 ASP A C 1
ATOM 735 O O . ASP A 1 95 ? -11.680 6.814 -15.502 1.00 96.62 95 ASP A O 1
ATOM 739 N N . ARG A 1 96 ? -11.430 7.255 -13.316 1.00 95.81 96 ARG A N 1
ATOM 740 C CA . ARG A 1 96 ? -10.615 8.472 -13.505 1.00 95.81 96 ARG A CA 1
ATOM 741 C C . ARG A 1 96 ? -9.319 8.217 -14.273 1.00 95.81 96 ARG A C 1
ATOM 743 O O . ARG A 1 96 ? -8.812 9.101 -14.958 1.00 95.81 96 ARG A O 1
ATOM 750 N N . THR A 1 97 ? -8.719 7.042 -14.120 1.00 94.50 97 THR A N 1
ATOM 751 C CA . THR A 1 97 ? -7.474 6.700 -14.822 1.00 94.50 97 THR A CA 1
ATOM 752 C C . THR A 1 97 ? -7.749 6.319 -16.273 1.00 94.50 97 THR A C 1
ATOM 754 O O . THR A 1 97 ? -7.036 6.782 -17.155 1.00 94.50 97 THR A O 1
ATOM 757 N N . LEU A 1 98 ? -8.818 5.563 -16.537 1.00 95.50 98 LEU A N 1
ATOM 758 C CA . LEU A 1 98 ? -9.261 5.242 -17.896 1.00 95.50 98 LEU A CA 1
ATOM 759 C C . LEU A 1 98 ? -9.691 6.490 -18.673 1.00 95.50 98 LEU A C 1
ATOM 761 O O . LEU A 1 98 ? -9.362 6.611 -19.850 1.00 95.50 98 LEU A O 1
ATOM 765 N N . GLN A 1 99 ? -10.370 7.432 -18.014 1.00 95.19 99 GLN A N 1
ATOM 766 C CA . GLN A 1 99 ? -10.721 8.714 -18.619 1.00 95.19 99 GLN A CA 1
ATOM 767 C C . GLN A 1 99 ? -9.471 9.481 -19.078 1.00 95.19 99 GLN A C 1
ATOM 769 O O . GLN A 1 99 ? -9.414 9.896 -20.232 1.00 95.19 99 GLN A O 1
ATOM 774 N N . ARG A 1 100 ? -8.446 9.598 -18.218 1.00 94.62 100 ARG A N 1
ATOM 775 C CA . ARG A 1 100 ? -7.174 10.261 -18.563 1.00 94.62 100 ARG A CA 1
ATOM 776 C C . ARG A 1 100 ? -6.484 9.622 -19.769 1.00 94.62 100 ARG A C 1
ATOM 778 O O . ARG A 1 100 ? -6.077 10.337 -20.672 1.00 94.62 100 ARG A O 1
ATOM 785 N N . ILE A 1 101 ? -6.429 8.288 -19.828 1.00 94.31 101 ILE A N 1
ATOM 786 C CA . ILE A 1 101 ? -5.872 7.564 -20.988 1.00 94.31 101 ILE A CA 1
ATOM 787 C C . ILE A 1 101 ? -6.639 7.917 -22.275 1.00 94.31 101 ILE A C 1
ATOM 789 O O . ILE A 1 101 ? -6.037 8.118 -23.331 1.00 94.31 101 ILE A O 1
ATOM 793 N N . GLY A 1 102 ? -7.972 8.002 -22.200 1.00 91.88 102 GLY A N 1
ATOM 794 C CA . GLY A 1 102 ? -8.811 8.400 -23.333 1.00 91.88 102 GLY A CA 1
ATOM 795 C C . GLY A 1 102 ? -8.544 9.832 -23.808 1.00 91.88 102 GLY A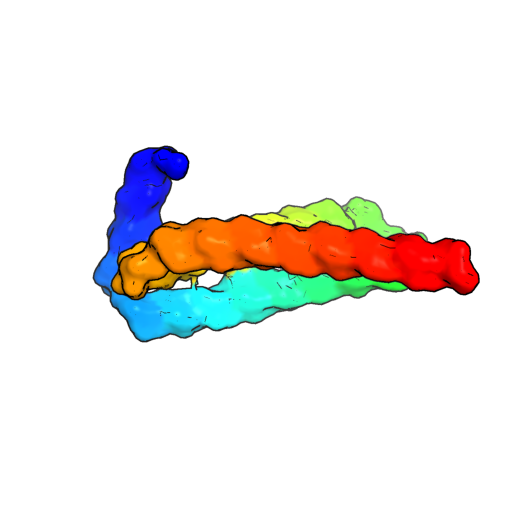 C 1
ATOM 796 O O . GLY A 1 102 ? -8.466 10.068 -25.013 1.00 91.88 102 GLY A O 1
ATOM 797 N N . GLU A 1 103 ? -8.365 10.766 -22.872 1.00 92.88 103 GLU A N 1
ATOM 798 C CA . GLU A 1 103 ? -8.044 12.174 -23.147 1.00 92.88 103 GLU A CA 1
ATOM 799 C C . GLU A 1 103 ? -6.646 12.337 -23.772 1.00 92.88 103 GLU A C 1
ATOM 801 O O . GLU A 1 103 ? -6.507 13.046 -24.769 1.00 92.88 103 GLU A O 1
ATOM 806 N N . GLU A 1 104 ? -5.631 11.635 -23.253 1.00 89.12 104 GLU A N 1
ATOM 807 C CA . GLU A 1 104 ? -4.266 11.610 -23.809 1.00 89.12 104 GLU A CA 1
ATOM 808 C C . GLU A 1 104 ? -4.270 11.101 -25.261 1.00 89.12 104 GLU A C 1
ATOM 810 O O . GLU A 1 104 ? -3.730 11.748 -26.157 1.00 89.12 104 GLU A O 1
ATOM 815 N N . THR A 1 105 ? -4.990 10.006 -25.526 1.00 79.31 105 THR A N 1
ATOM 816 C CA . THR A 1 105 ? -5.077 9.412 -26.872 1.00 79.31 105 THR A CA 1
ATOM 817 C C . THR A 1 105 ? -5.796 10.329 -27.873 1.00 79.31 105 THR A C 1
ATOM 819 O O . THR A 1 105 ? -5.432 10.380 -29.048 1.00 79.31 105 THR A O 1
ATOM 822 N N . GLN A 1 106 ? -6.823 11.070 -27.436 1.00 70.62 106 GLN A N 1
ATOM 823 C CA . GLN A 1 106 ? -7.516 12.040 -28.292 1.00 70.62 106 GLN A CA 1
ATOM 824 C C . GLN A 1 106 ? -6.654 13.265 -28.618 1.00 70.62 106 GLN A C 1
ATOM 826 O O . GLN A 1 106 ? -6.754 13.780 -29.730 1.00 70.62 106 GLN A O 1
ATOM 831 N N . CYS A 1 107 ? -5.812 13.717 -27.686 1.00 58.78 107 CYS A N 1
ATOM 832 C CA . CYS A 1 107 ? -4.914 14.855 -27.894 1.00 58.78 107 CYS A CA 1
ATOM 833 C C . CYS A 1 107 ? -3.780 14.524 -28.883 1.00 58.78 107 CYS A C 1
ATOM 835 O O . CYS A 1 107 ? -3.431 15.356 -29.713 1.00 58.78 107 CYS A O 1
ATOM 837 N N . ASP A 1 108 ? -3.276 13.285 -28.866 1.00 57.53 108 ASP A N 1
ATOM 838 C CA . ASP A 1 108 ? -2.200 12.817 -29.756 1.00 57.53 108 ASP A CA 1
ATOM 839 C C . ASP A 1 108 ? -2.634 12.602 -31.225 1.00 57.53 108 ASP A C 1
ATOM 841 O O . ASP A 1 108 ? -1.803 12.295 -32.082 1.00 57.53 108 ASP A O 1
ATOM 845 N N . THR A 1 109 ? -3.930 12.743 -31.541 1.00 54.72 109 THR A N 1
ATOM 846 C CA . THR A 1 109 ? -4.486 12.514 -32.893 1.00 54.72 109 THR A CA 1
ATOM 847 C C . THR A 1 109 ? -4.858 13.817 -33.632 1.00 54.72 109 THR A C 1
ATOM 849 O O . THR A 1 109 ? -5.439 13.750 -34.718 1.00 54.72 109 THR A O 1
ATOM 852 N N . VAL A 1 110 ? -4.547 14.996 -33.071 1.00 48.44 110 VAL A N 1
ATOM 853 C CA . VAL A 1 110 ? -4.828 16.324 -33.667 1.00 48.44 110 VAL A CA 1
ATOM 854 C C . VAL A 1 110 ? -3.556 16.998 -34.168 1.00 48.44 110 VAL A C 1
ATOM 856 O O . VAL A 1 110 ? -2.557 17.019 -33.420 1.00 48.44 110 VAL A O 1
#

Foldseek 3Di:
DPPVLLVVLQVVLVVQDQVRLVVQLVVLVVQLVVLVVQLVCCVVDVCPPDDPPRNVVSVVSNVVSVVSNVSSVSSNCVRVVVVVVVVVVVVVVVVVVVVVVVVVVVVVVD

Radius of gyration: 18.5 Å; Cα contacts (8 Å, |Δi|>4): 55; chains: 1; bounding box: 44×34×52 Å

Nearest PDB structures (foldseek):
  6ixe-assembly1_A  TM=6.075E-01  e=5.502E+00  Homo sapiens
  3q0k-assembly1_A  TM=3.875E-01  e=2.304E+00  Homo sapiens
  6ixg-assembly1_A  TM=3.191E-01  e=7.355E+00  Homo sapiens